Protein AF-A0A818BLH0-F1 (afdb_monomer_lite)

Radius of gyration: 21.36 Å; chains: 1; bounding box: 49×25×60 Å

pLDDT: mean 83.99, std 10.26, range [46.91, 97.38]

Structure (mmCIF, N/CA/C/O backbone):
data_AF-A0A818BLH0-F1
#
_entry.id   AF-A0A818BLH0-F1
#
loop_
_atom_site.group_PDB
_atom_site.id
_atom_site.type_symbol
_atom_site.label_atom_id
_atom_site.label_alt_id
_atom_site.label_comp_id
_atom_site.label_asym_id
_atom_site.label_entity_id
_atom_site.label_seq_id
_atom_site.pdbx_PDB_ins_code
_atom_site.Cartn_x
_at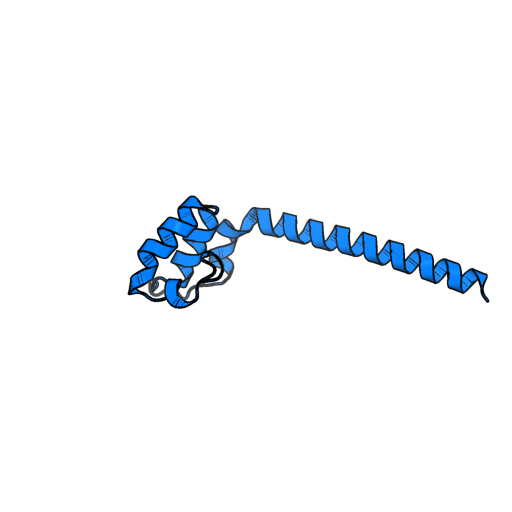om_site.Cartn_y
_atom_site.Cartn_z
_atom_site.occupancy
_atom_site.B_iso_or_equiv
_atom_site.auth_seq_id
_atom_site.auth_comp_id
_atom_site.auth_asym_id
_atom_site.auth_atom_id
_atom_site.pdbx_PDB_model_num
ATOM 1 N N . MET A 1 1 ? -7.523 11.312 8.256 1.00 70.19 1 MET A N 1
ATOM 2 C CA . MET A 1 1 ? -7.330 9.949 7.724 1.00 70.19 1 MET A CA 1
ATOM 3 C C . MET A 1 1 ? -7.399 9.998 6.199 1.00 70.19 1 MET A C 1
ATOM 5 O O . MET A 1 1 ? -8.442 10.369 5.673 1.00 70.19 1 MET A O 1
ATOM 9 N N . LEU A 1 2 ? -6.307 9.662 5.497 1.00 82.94 2 LEU A N 1
ATOM 10 C CA . LEU A 1 2 ? -6.239 9.712 4.023 1.00 82.94 2 LEU A CA 1
ATOM 11 C C . LEU A 1 2 ? -7.306 8.830 3.354 1.00 82.94 2 LEU A C 1
ATOM 13 O O . LEU A 1 2 ? -7.908 9.243 2.373 1.00 82.94 2 LEU A O 1
ATOM 17 N N . ALA A 1 3 ? -7.608 7.668 3.940 1.00 83.06 3 ALA A N 1
ATOM 18 C CA . ALA A 1 3 ? -8.616 6.747 3.414 1.00 83.06 3 ALA A CA 1
ATOM 19 C C . ALA A 1 3 ? -10.051 7.316 3.422 1.00 83.06 3 ALA A C 1
ATOM 21 O O . ALA A 1 3 ? -10.866 6.924 2.598 1.00 83.06 3 ALA A O 1
ATOM 22 N N . CYS A 1 4 ? -10.362 8.262 4.313 1.00 83.75 4 CYS A N 1
ATOM 23 C CA . CYS A 1 4 ? -11.671 8.927 4.357 1.00 83.75 4 CYS A CA 1
ATOM 24 C C . CYS A 1 4 ? -11.648 10.325 3.719 1.00 83.75 4 CYS A C 1
ATOM 26 O O . CYS A 1 4 ? -12.627 11.055 3.845 1.00 83.75 4 CYS A O 1
ATOM 28 N N . ASN A 1 5 ? -10.514 10.741 3.131 1.00 85.44 5 ASN A N 1
ATOM 29 C CA . ASN A 1 5 ? -10.256 12.108 2.656 1.00 85.44 5 ASN A CA 1
ATOM 30 C C . ASN A 1 5 ? -10.679 13.210 3.659 1.00 85.44 5 ASN A C 1
ATOM 32 O O . ASN A 1 5 ? -11.123 14.291 3.286 1.00 85.44 5 ASN A O 1
ATOM 36 N N . SER A 1 6 ? -10.592 12.916 4.959 1.00 84.94 6 SER A N 1
ATOM 37 C CA . SER A 1 6 ? -11.088 13.788 6.025 1.00 84.94 6 SER A CA 1
ATOM 38 C C . SER A 1 6 ? -10.201 13.684 7.253 1.00 84.94 6 SER A C 1
ATOM 40 O O . SER A 1 6 ? -9.855 12.587 7.702 1.00 84.94 6 SER A O 1
ATOM 42 N N . ILE A 1 7 ? -9.819 14.829 7.816 1.00 78.94 7 ILE A N 1
ATOM 43 C CA . ILE A 1 7 ? -8.983 14.912 9.022 1.00 78.94 7 ILE A CA 1
ATOM 44 C C . ILE A 1 7 ? -9.794 14.508 10.263 1.00 78.94 7 ILE A C 1
ATOM 46 O O . ILE A 1 7 ? -9.270 13.815 11.134 1.00 78.94 7 ILE A O 1
ATOM 50 N N . VAL A 1 8 ? -11.091 14.831 10.284 1.00 82.44 8 VAL A N 1
ATOM 51 C CA . VAL A 1 8 ? -12.026 14.529 11.383 1.00 82.44 8 VAL A CA 1
ATOM 52 C C . VAL A 1 8 ? -12.184 13.021 11.603 1.00 82.44 8 VAL A C 1
ATOM 54 O O . VAL A 1 8 ? -12.315 12.573 12.736 1.00 82.44 8 VAL A O 1
ATOM 57 N N . GLY A 1 9 ? -12.047 12.210 10.549 1.00 76.50 9 GLY A N 1
ATOM 58 C CA . GLY A 1 9 ? -12.122 10.747 10.656 1.00 76.50 9 GLY A CA 1
ATOM 59 C C . GLY A 1 9 ? -11.000 10.088 11.475 1.00 76.50 9 GLY A C 1
ATOM 60 O O . GLY A 1 9 ? -11.046 8.889 11.722 1.00 76.50 9 GLY A O 1
ATOM 61 N N . ALA A 1 10 ? -9.973 10.841 11.891 1.00 76.81 10 ALA A N 1
ATOM 62 C CA . ALA A 1 10 ? -8.945 10.355 12.816 1.00 76.81 10 ALA A CA 1
ATOM 63 C C . ALA A 1 10 ? -9.294 10.589 14.301 1.00 76.81 10 ALA A C 1
ATOM 65 O O . ALA A 1 10 ? -8.57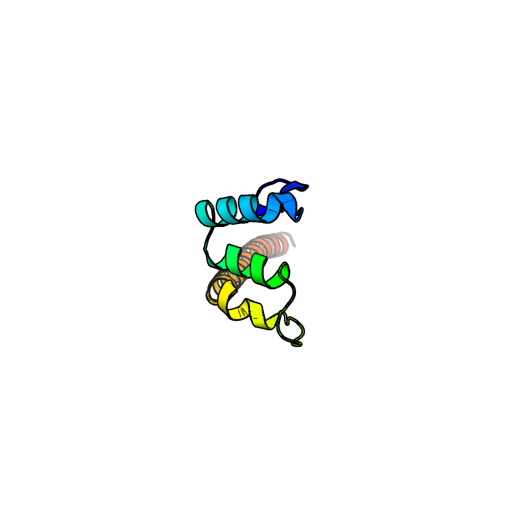7 10.107 15.177 1.00 76.81 10 ALA A O 1
ATOM 66 N N . GLN A 1 11 ? -10.364 11.332 14.598 1.00 82.31 11 GLN A N 1
ATOM 67 C CA . GLN A 1 11 ? -10.812 11.574 15.969 1.00 82.31 11 GLN A CA 1
ATOM 68 C C . GLN A 1 11 ? -11.461 10.314 16.549 1.00 82.31 11 GLN A C 1
ATOM 70 O O . GLN A 1 11 ? -12.160 9.593 15.840 1.00 82.31 11 GLN A O 1
ATOM 75 N N . LYS A 1 12 ? -11.262 10.059 17.851 1.00 79.88 12 LYS A N 1
ATOM 76 C CA . LYS A 1 12 ? -11.772 8.850 18.530 1.00 79.88 12 LYS A CA 1
ATOM 77 C C . LYS A 1 12 ? -13.289 8.680 18.389 1.00 79.88 12 LYS A C 1
ATOM 79 O O . LYS A 1 12 ? -13.753 7.557 18.245 1.00 79.88 12 LYS A O 1
ATOM 84 N N . GLU A 1 13 ? -14.029 9.784 18.378 1.00 84.50 13 GLU A N 1
ATOM 85 C CA . GLU A 1 13 ? -15.493 9.824 18.247 1.00 84.50 13 GLU A CA 1
ATOM 86 C C . GLU A 1 13 ? -15.975 9.320 16.880 1.00 84.50 13 GLU A C 1
ATOM 88 O O . GLU A 1 13 ? -16.949 8.579 16.787 1.00 84.50 13 GLU A O 1
ATOM 93 N N . HIS A 1 14 ? -15.252 9.666 15.814 1.00 84.31 14 HIS A N 1
ATOM 94 C CA . HIS A 1 14 ? -15.600 9.319 14.435 1.00 84.31 14 HIS A CA 1
ATOM 95 C C . HIS A 1 14 ? -14.817 8.117 13.896 1.00 84.31 14 HIS A C 1
ATOM 97 O O . HIS A 1 14 ? -14.976 7.736 12.730 1.00 84.31 14 HIS A O 1
ATOM 103 N N . LEU A 1 15 ? -13.964 7.513 14.726 1.00 85.00 15 LEU A N 1
ATOM 104 C CA . LEU A 1 15 ? -13.059 6.447 14.318 1.00 85.00 15 LEU A CA 1
ATOM 105 C C . LEU A 1 15 ? -13.818 5.188 13.892 1.00 85.00 15 LEU A C 1
ATOM 107 O O . LEU A 1 15 ? -13.496 4.606 12.860 1.00 85.00 15 LEU A O 1
ATOM 111 N N . GLN A 1 16 ? -14.843 4.795 14.650 1.00 86.56 16 GLN A N 1
ATOM 112 C CA . GLN A 1 16 ? -15.634 3.598 14.358 1.00 86.56 16 GLN A CA 1
ATOM 113 C C . GLN A 1 16 ? -16.320 3.707 12.988 1.00 86.56 16 GLN A C 1
ATOM 115 O O . GLN A 1 16 ? -16.154 2.838 12.134 1.00 86.56 16 GLN A O 1
ATOM 120 N N . THR A 1 17 ? -17.002 4.826 12.735 1.00 88.81 17 THR A N 1
ATOM 121 C CA . THR A 1 17 ? -17.646 5.111 11.445 1.00 88.81 17 THR A CA 1
ATOM 122 C C . THR A 1 17 ? -16.626 5.189 10.309 1.00 88.81 17 THR A C 1
ATOM 124 O O . THR A 1 17 ? -16.854 4.660 9.224 1.00 88.81 17 THR A O 1
ATOM 127 N N . SER A 1 18 ? -15.465 5.800 10.555 1.00 87.88 18 SER A N 1
ATOM 128 C CA . SER A 1 18 ? -14.388 5.883 9.562 1.00 87.88 18 SER A CA 1
ATOM 129 C C . SER A 1 18 ? -13.842 4.502 9.195 1.00 87.88 18 SER A C 1
ATOM 131 O O . SER A 1 18 ? -13.604 4.229 8.022 1.00 87.88 18 SER A O 1
ATOM 133 N N . LEU A 1 19 ? -13.699 3.596 10.164 1.00 88.50 19 LEU A N 1
ATOM 134 C CA . LEU A 1 19 ? -13.254 2.221 9.925 1.00 88.50 19 LEU A CA 1
ATOM 135 C C . LEU A 1 19 ? -14.271 1.398 9.128 1.00 88.50 19 LEU A C 1
ATOM 137 O O . LEU A 1 19 ? -13.869 0.589 8.292 1.00 88.50 19 LEU A O 1
ATOM 141 N N . GLU A 1 20 ? -15.569 1.617 9.340 1.00 89.31 20 GLU A N 1
ATOM 142 C CA . GLU A 1 20 ? -16.623 0.986 8.535 1.00 89.31 20 GLU A CA 1
ATOM 143 C C . GLU A 1 20 ? -16.569 1.439 7.073 1.00 89.31 20 GLU A C 1
ATOM 145 O O . GLU A 1 20 ? -16.690 0.613 6.166 1.00 89.31 20 GLU A O 1
ATOM 150 N N . ILE A 1 21 ? -16.321 2.731 6.833 1.00 89.88 21 ILE A N 1
ATOM 151 C CA . ILE A 1 21 ? -16.108 3.271 5.483 1.00 89.88 21 ILE A CA 1
ATOM 152 C C . ILE A 1 21 ? -14.867 2.628 4.851 1.00 89.88 21 ILE A C 1
ATOM 154 O O . ILE A 1 21 ? -14.929 2.151 3.719 1.00 89.88 21 ILE A O 1
ATOM 158 N N . VAL A 1 22 ? -13.757 2.538 5.592 1.00 91.06 22 VAL A N 1
ATOM 159 C CA . VAL A 1 22 ? -12.524 1.901 5.104 1.00 91.06 22 VAL A CA 1
ATOM 160 C C . VAL A 1 22 ? -12.753 0.434 4.743 1.00 91.06 22 VAL A C 1
ATOM 162 O O . VAL A 1 22 ? -12.268 -0.015 3.710 1.00 91.06 22 VAL A O 1
ATOM 165 N N . GLN A 1 23 ? -13.513 -0.306 5.551 1.00 90.75 23 GLN A N 1
ATOM 166 C CA . GLN A 1 23 ? -13.820 -1.712 5.289 1.00 90.75 23 GLN A CA 1
ATOM 167 C C . GLN A 1 23 ? -14.645 -1.916 4.010 1.00 90.75 23 GLN A C 1
ATOM 169 O O . GLN A 1 23 ? -14.517 -2.958 3.373 1.00 90.75 23 GLN A O 1
ATOM 174 N N . ARG A 1 24 ? -15.506 -0.958 3.647 1.00 90.88 24 ARG A N 1
ATOM 175 C CA . ARG A 1 24 ? -16.347 -1.038 2.442 1.00 90.88 24 ARG A CA 1
ATOM 176 C C . ARG A 1 24 ? -15.612 -0.600 1.177 1.00 90.88 24 ARG A C 1
ATOM 178 O O . ARG A 1 24 ? -15.869 -1.156 0.116 1.00 90.88 24 ARG A O 1
ATOM 185 N N . SER A 1 25 ? -14.718 0.379 1.291 1.00 90.31 25 SER A N 1
ATOM 186 C CA . SER A 1 25 ? -14.052 1.000 0.138 1.00 90.31 25 SER A CA 1
ATOM 187 C C . SER A 1 25 ? -12.656 0.443 -0.149 1.00 90.31 25 SER A C 1
ATOM 189 O O . SER A 1 25 ? -12.133 0.645 -1.243 1.00 90.31 25 SER A O 1
ATOM 191 N N . TYR A 1 26 ? -12.032 -0.240 0.814 1.00 92.38 26 TYR A N 1
ATOM 192 C CA . TYR A 1 26 ? -10.657 -0.726 0.711 1.00 92.38 26 TYR A CA 1
ATOM 193 C C . TYR A 1 26 ? -10.503 -2.160 1.223 1.00 92.38 26 TYR A C 1
ATOM 195 O O . TYR A 1 26 ? -11.400 -2.759 1.809 1.00 92.38 26 TYR A O 1
ATOM 203 N N . SER A 1 27 ? -9.310 -2.718 1.015 1.00 89.69 27 SER A N 1
ATOM 204 C CA . SER A 1 27 ? -8.959 -4.058 1.482 1.00 89.69 27 SER A CA 1
ATOM 205 C C . SER A 1 27 ? -9.017 -4.189 3.004 1.00 89.69 27 SER A C 1
ATOM 207 O O . SER A 1 27 ? -8.603 -3.279 3.728 1.00 89.69 27 SER A O 1
ATOM 209 N N . HIS A 1 28 ? -9.370 -5.382 3.476 1.00 88.50 28 HIS A N 1
ATOM 210 C CA . HIS A 1 28 ? -9.374 -5.715 4.899 1.00 88.50 28 HIS A CA 1
ATOM 211 C C . HIS A 1 28 ? -7.995 -5.533 5.570 1.00 88.50 28 HIS A C 1
ATOM 213 O O . HIS A 1 28 ? -7.927 -5.137 6.734 1.00 88.50 28 HIS A O 1
ATOM 219 N N . ASP A 1 29 ? -6.898 -5.735 4.832 1.00 88.75 29 ASP A N 1
ATOM 220 C CA . ASP A 1 29 ? -5.534 -5.516 5.339 1.00 88.75 29 ASP A CA 1
ATOM 221 C C . ASP A 1 29 ? -5.297 -4.061 5.755 1.00 88.75 29 ASP A C 1
ATOM 223 O O . ASP A 1 29 ? -4.676 -3.804 6.781 1.00 88.75 29 ASP A O 1
ATOM 227 N N . LEU A 1 30 ? -5.849 -3.098 5.006 1.00 88.88 30 LEU A N 1
ATOM 228 C CA . LEU A 1 30 ? -5.720 -1.673 5.322 1.00 88.88 30 LEU A CA 1
ATOM 229 C C . LEU A 1 30 ? -6.440 -1.335 6.632 1.00 88.88 30 LEU A C 1
ATOM 231 O O . LEU A 1 30 ? -5.899 -0.613 7.466 1.00 88.88 30 LEU A O 1
ATOM 235 N N . LYS A 1 31 ? -7.638 -1.897 6.839 1.00 89.31 31 LYS A N 1
ATOM 236 C CA . LYS A 1 31 ? -8.383 -1.755 8.097 1.00 89.31 31 LYS A CA 1
ATOM 237 C C . LYS A 1 31 ? -7.574 -2.301 9.273 1.00 89.31 31 LYS A C 1
ATOM 239 O O . LYS A 1 31 ? -7.443 -1.628 10.292 1.00 89.31 31 LYS A O 1
ATOM 244 N N . ASN A 1 32 ? -7.017 -3.502 9.121 1.00 89.12 32 ASN A N 1
ATOM 245 C CA . ASN A 1 32 ? -6.223 -4.159 10.158 1.00 89.12 32 ASN A CA 1
ATOM 246 C C . ASN A 1 32 ? -4.935 -3.391 10.467 1.00 89.12 32 ASN A C 1
ATOM 248 O O . ASN A 1 32 ? -4.562 -3.286 11.631 1.00 89.12 32 ASN A O 1
ATOM 252 N N . LEU A 1 33 ? -4.306 -2.791 9.456 1.00 88.75 33 LEU A N 1
ATOM 253 C CA . LEU A 1 33 ? -3.132 -1.942 9.620 1.00 88.75 33 LEU A CA 1
ATOM 254 C C . LEU A 1 33 ? -3.470 -0.679 10.429 1.00 88.75 33 LEU A C 1
ATOM 256 O O . LEU A 1 33 ? -2.790 -0.363 11.403 1.00 88.75 33 LEU A O 1
ATOM 260 N N . ILE A 1 34 ? -4.559 0.011 10.071 1.00 88.69 34 ILE A N 1
ATOM 261 C CA . ILE A 1 34 ? -5.040 1.201 10.791 1.00 88.69 34 ILE A CA 1
ATOM 262 C C . ILE A 1 34 ? -5.381 0.842 12.241 1.00 88.69 34 ILE A C 1
ATOM 264 O O . ILE A 1 34 ? -4.922 1.515 13.160 1.00 88.69 34 ILE A O 1
ATOM 268 N N . LEU A 1 35 ? -6.133 -0.240 12.463 1.00 87.31 35 LEU A N 1
ATOM 269 C CA . LEU A 1 35 ? -6.465 -0.733 13.803 1.00 87.31 35 LEU A CA 1
ATOM 270 C C . LEU A 1 35 ? -5.209 -1.075 14.607 1.00 87.31 35 LEU A C 1
ATOM 272 O O . LEU A 1 35 ? -5.102 -0.689 15.770 1.00 87.31 35 LEU A O 1
ATOM 276 N N . HIS A 1 36 ? -4.247 -1.761 13.986 1.00 85.69 36 HIS A N 1
ATOM 277 C CA . HIS A 1 36 ? -3.007 -2.149 14.638 1.00 85.69 36 HIS A CA 1
ATOM 278 C C . HIS A 1 36 ? -2.236 -0.931 15.144 1.00 85.69 36 HIS A C 1
ATOM 280 O O . HIS A 1 36 ? -1.728 -0.987 16.256 1.00 85.69 36 HIS A O 1
ATOM 286 N N . PHE A 1 37 ? -2.176 0.175 14.401 1.00 83.56 37 PHE A N 1
ATOM 287 C CA . PHE A 1 37 ? -1.463 1.376 14.848 1.00 83.56 37 PHE A CA 1
ATOM 288 C C . PHE A 1 37 ? -2.277 2.277 15.787 1.00 83.56 37 PHE A C 1
ATOM 290 O O . PHE A 1 37 ? -1.690 2.892 16.675 1.00 83.56 37 PHE A O 1
ATOM 297 N N . LEU A 1 38 ? -3.604 2.354 15.628 1.00 81.06 38 LEU A N 1
ATOM 298 C CA . LEU A 1 38 ? -4.450 3.242 16.436 1.00 81.06 38 LEU A CA 1
ATOM 299 C C . LEU A 1 38 ? -4.837 2.659 17.797 1.00 81.06 38 LEU A C 1
ATOM 301 O O . LEU A 1 38 ? -4.989 3.421 18.753 1.00 81.06 38 LEU A O 1
ATO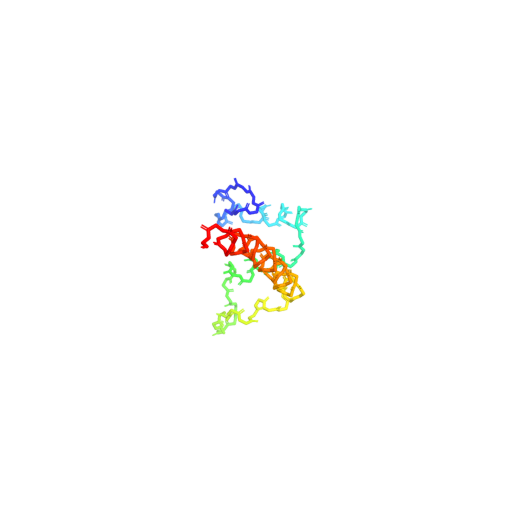M 305 N N . LEU A 1 39 ? -5.036 1.341 17.905 1.00 76.69 39 LEU A N 1
ATOM 306 C CA . LEU A 1 39 ? -5.422 0.753 19.184 1.00 76.69 39 LEU A CA 1
ATOM 307 C C . LEU A 1 39 ? -4.204 0.636 20.107 1.00 76.69 39 LEU A C 1
ATOM 309 O O . LEU A 1 39 ? -3.160 0.121 19.682 1.00 76.69 39 LEU A O 1
ATOM 313 N N . PRO A 1 40 ? -4.335 1.032 21.388 1.00 68.25 40 PRO A N 1
ATOM 314 C CA . PRO A 1 40 ? -3.348 0.702 22.405 1.00 68.25 40 PRO A CA 1
ATOM 315 C C . PRO A 1 40 ? -3.097 -0.806 22.379 1.00 68.25 40 PRO A C 1
ATOM 317 O O . PRO A 1 40 ? -4.045 -1.595 22.376 1.00 68.25 40 PRO A O 1
ATOM 320 N N . SER A 1 41 ? -1.833 -1.228 22.313 1.00 63.31 41 SER A N 1
ATOM 321 C CA . SER A 1 41 ? -1.526 -2.649 22.465 1.00 63.31 41 SER A CA 1
ATOM 322 C C . SER A 1 41 ? -1.969 -3.072 23.865 1.00 63.31 41 SER A C 1
ATOM 324 O O . SER A 1 41 ? -1.414 -2.609 24.854 1.00 63.31 41 SER A O 1
ATOM 326 N N . ASN A 1 42 ? -2.965 -3.957 23.948 1.00 59.47 42 ASN A N 1
ATOM 327 C CA . ASN A 1 42 ? -3.407 -4.545 25.220 1.00 59.47 42 ASN A CA 1
ATOM 328 C C . ASN A 1 42 ? -2.319 -5.460 25.830 1.00 59.47 42 ASN A C 1
ATOM 330 O O . ASN A 1 42 ? -2.383 -5.875 26.981 1.00 59.47 42 ASN A O 1
ATOM 334 N N . THR A 1 43 ? -1.295 -5.771 25.036 1.00 60.16 43 THR A N 1
ATOM 335 C CA . THR A 1 43 ? -0.074 -6.471 25.424 1.00 60.16 43 THR A CA 1
ATOM 336 C C . THR A 1 43 ? 1.062 -5.467 25.602 1.00 60.16 43 THR A C 1
ATOM 338 O O . THR A 1 43 ? 1.260 -4.635 24.722 1.00 60.16 43 THR A O 1
ATOM 341 N N . LEU A 1 44 ? 1.888 -5.620 26.642 1.00 59.31 44 LEU A N 1
ATOM 342 C CA . LEU A 1 44 ? 3.120 -4.846 26.916 1.00 59.31 44 LEU A CA 1
ATOM 343 C C . LEU A 1 44 ? 4.180 -4.860 25.784 1.00 59.31 44 LEU A C 1
ATOM 345 O O . LEU A 1 44 ? 5.281 -4.343 25.955 1.00 59.31 44 LEU A O 1
ATOM 349 N N . LYS A 1 45 ? 3.882 -5.463 24.628 1.00 66.88 45 LYS A N 1
ATOM 350 C CA . LYS A 1 45 ? 4.738 -5.443 23.445 1.00 66.88 45 LYS A CA 1
ATOM 351 C C . LYS A 1 45 ? 4.652 -4.089 22.748 1.00 66.88 45 LYS A C 1
ATOM 353 O O . LYS A 1 45 ? 3.578 -3.646 22.331 1.00 66.88 45 LYS A O 1
ATOM 358 N N . THR A 1 46 ? 5.816 -3.474 22.578 1.00 76.19 46 THR A N 1
ATOM 359 C CA . THR A 1 46 ? 6.024 -2.364 21.653 1.00 76.19 46 THR A CA 1
ATOM 360 C C . THR A 1 46 ? 5.654 -2.817 20.240 1.00 76.19 46 THR A C 1
ATOM 362 O O . THR A 1 46 ? 6.021 -3.913 19.819 1.00 76.19 46 THR A O 1
ATOM 365 N N . LYS A 1 47 ? 4.880 -1.999 19.518 1.00 81.06 47 LYS A N 1
ATOM 366 C CA . LYS A 1 47 ? 4.549 -2.277 18.114 1.00 81.06 47 LYS A CA 1
ATOM 367 C C . LYS A 1 47 ? 5.819 -2.127 17.281 1.00 81.06 47 LYS A C 1
ATOM 369 O O . LYS A 1 47 ? 6.511 -1.117 17.411 1.00 81.06 47 LYS A O 1
ATOM 374 N N . SER A 1 48 ? 6.121 -3.113 16.448 1.00 82.81 48 SER A N 1
ATOM 375 C CA . SER A 1 48 ? 7.255 -3.082 15.527 1.00 82.81 48 SER A CA 1
ATOM 376 C C . SER A 1 48 ? 6.771 -2.866 14.099 1.00 82.81 48 SER A C 1
ATOM 378 O O . SER A 1 48 ? 5.687 -3.304 13.724 1.00 82.81 48 SER A O 1
ATOM 380 N N . ILE A 1 49 ? 7.605 -2.252 13.258 1.00 82.19 49 ILE A N 1
ATOM 381 C CA . ILE A 1 49 ? 7.333 -2.171 11.817 1.00 82.19 49 ILE A CA 1
ATOM 382 C C . ILE A 1 49 ? 7.222 -3.568 11.185 1.00 82.19 49 ILE A C 1
ATOM 384 O O . ILE A 1 49 ? 6.492 -3.763 10.223 1.00 82.19 49 ILE A O 1
ATOM 388 N N . ASN A 1 50 ? 7.873 -4.580 11.759 1.00 85.44 50 ASN A N 1
ATOM 389 C CA . ASN A 1 50 ? 7.781 -5.944 11.240 1.00 85.44 50 ASN A CA 1
ATOM 390 C C . ASN A 1 50 ? 6.372 -6.540 11.406 1.00 85.44 50 ASN A C 1
ATOM 392 O O . ASN A 1 50 ? 5.992 -7.422 10.637 1.00 85.44 50 ASN A O 1
ATOM 396 N N . ASP A 1 51 ? 5.560 -6.022 12.334 1.00 84.44 51 ASP A N 1
ATOM 397 C CA . ASP A 1 51 ? 4.200 -6.515 12.579 1.00 84.44 51 ASP A CA 1
ATOM 398 C C . ASP A 1 51 ? 3.256 -6.216 11.404 1.00 84.44 51 ASP A C 1
ATOM 400 O O . ASP A 1 51 ? 2.236 -6.889 11.238 1.00 84.44 51 ASP A O 1
ATOM 404 N N . CYS A 1 52 ? 3.592 -5.243 10.544 1.00 85.19 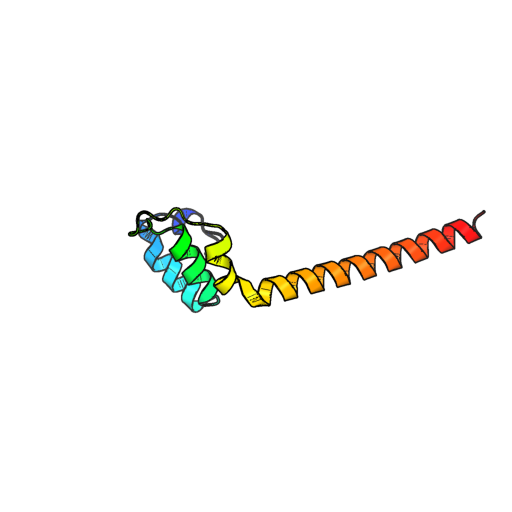52 CYS A N 1
ATOM 405 C CA . CYS A 1 52 ? 2.819 -4.975 9.336 1.00 85.19 52 CYS A CA 1
ATOM 406 C C . CYS A 1 52 ? 3.235 -5.805 8.117 1.00 85.19 52 CYS A C 1
ATOM 408 O O . CYS A 1 52 ? 2.496 -5.810 7.130 1.00 85.19 52 CYS A O 1
ATOM 410 N N . MET A 1 53 ? 4.355 -6.542 8.169 1.00 83.75 53 MET A N 1
ATOM 411 C CA . MET A 1 53 ? 4.809 -7.372 7.043 1.00 83.75 53 MET A CA 1
ATOM 412 C C . MET A 1 53 ? 3.744 -8.345 6.517 1.00 83.75 53 MET A C 1
ATOM 414 O O . MET A 1 53 ? 3.625 -8.434 5.300 1.00 83.75 53 MET A O 1
ATOM 418 N N . PRO A 1 54 ? 2.920 -9.024 7.339 1.00 83.44 54 PRO A N 1
ATOM 419 C CA . PRO A 1 54 ? 1.876 -9.912 6.822 1.00 83.44 54 PRO A CA 1
ATOM 420 C C . PRO A 1 54 ? 0.769 -9.175 6.053 1.00 83.44 54 PRO A C 1
ATOM 422 O O . PRO A 1 54 ? 0.208 -9.722 5.111 1.00 83.44 54 PRO A O 1
ATOM 425 N N . MET A 1 55 ? 0.465 -7.931 6.439 1.00 83.12 55 MET A N 1
ATOM 426 C CA . MET A 1 55 ? -0.591 -7.114 5.822 1.00 83.12 55 MET A CA 1
ATOM 427 C C . MET A 1 55 ? -0.114 -6.410 4.545 1.00 83.12 55 MET A C 1
ATOM 429 O O . MET A 1 55 ? -0.915 -6.095 3.666 1.00 83.12 55 MET A O 1
ATOM 433 N N . ILE A 1 56 ? 1.191 -6.150 4.439 1.00 85.06 56 ILE A N 1
ATOM 434 C CA . ILE A 1 56 ? 1.804 -5.503 3.273 1.00 85.06 56 ILE A CA 1
ATOM 435 C C . ILE A 1 56 ? 2.311 -6.555 2.275 1.00 85.06 56 ILE A C 1
ATOM 437 O O . ILE A 1 56 ? 2.090 -6.399 1.078 1.00 85.06 56 ILE A O 1
ATOM 441 N N . GLY A 1 57 ? 2.921 -7.638 2.761 1.00 83.81 57 GLY A N 1
ATOM 442 C CA . GLY A 1 57 ? 3.288 -8.873 2.058 1.00 83.81 57 GLY A CA 1
ATOM 443 C C . GLY A 1 57 ? 3.522 -8.739 0.553 1.00 83.81 57 GLY A C 1
ATOM 444 O O . GLY A 1 57 ? 4.464 -8.088 0.105 1.00 83.81 57 GLY A O 1
ATOM 445 N N . ALA A 1 58 ? 2.631 -9.341 -0.238 1.00 82.94 58 ALA A N 1
ATOM 446 C CA . ALA A 1 58 ? 2.706 -9.367 -1.702 1.00 82.94 58 ALA A CA 1
ATOM 447 C C . ALA A 1 58 ? 2.719 -7.973 -2.361 1.00 82.94 58 ALA A C 1
ATOM 449 O O . ALA A 1 58 ? 3.277 -7.802 -3.444 1.00 82.94 58 ALA A O 1
ATOM 450 N N . ARG A 1 59 ? 2.144 -6.954 -1.709 1.00 88.38 59 ARG A N 1
ATOM 451 C CA . ARG A 1 59 ? 2.116 -5.577 -2.230 1.00 88.38 59 ARG A CA 1
ATOM 452 C C . ARG A 1 59 ? 3.503 -4.942 -2.224 1.00 88.38 59 ARG A C 1
ATOM 454 O O . ARG A 1 59 ? 3.762 -4.064 -3.040 1.00 88.38 59 ARG A O 1
ATOM 461 N N . PHE A 1 60 ? 4.392 -5.394 -1.337 1.00 88.12 60 PHE A N 1
ATOM 462 C CA . PHE A 1 60 ? 5.781 -4.944 -1.312 1.00 88.12 60 PHE A CA 1
ATOM 463 C C . PHE A 1 60 ? 6.522 -5.356 -2.587 1.00 88.12 60 PHE A C 1
ATOM 465 O O . PHE A 1 60 ? 7.171 -4.523 -3.211 1.00 88.12 60 PHE A O 1
ATOM 472 N N . TYR A 1 61 ? 6.347 -6.606 -3.025 1.00 89.69 61 TYR A N 1
ATOM 473 C CA . TYR A 1 61 ? 6.951 -7.104 -4.262 1.00 89.69 61 TYR A CA 1
ATOM 474 C C . TYR A 1 61 ? 6.395 -6.400 -5.498 1.00 89.69 61 TYR A C 1
ATOM 476 O O . TYR A 1 61 ? 7.170 -5.934 -6.321 1.00 89.69 61 TYR A O 1
ATOM 484 N N . ALA A 1 62 ? 5.077 -6.190 -5.566 1.00 91.62 62 ALA A N 1
ATOM 485 C CA . ALA A 1 62 ? 4.487 -5.395 -6.642 1.00 91.62 62 ALA A CA 1
ATOM 486 C C . ALA A 1 62 ? 5.069 -3.969 -6.693 1.00 91.62 62 ALA A C 1
ATOM 488 O O . ALA A 1 62 ? 5.246 -3.403 -7.770 1.00 91.62 62 ALA A O 1
ATOM 489 N N . HIS A 1 63 ? 5.372 -3.366 -5.540 1.00 91.38 63 HIS A N 1
ATOM 490 C CA . HIS A 1 63 ? 6.013 -2.055 -5.507 1.00 91.38 63 HIS A CA 1
ATOM 491 C C . HIS A 1 63 ? 7.465 -2.106 -5.999 1.00 91.38 63 HIS A C 1
ATOM 493 O O . HIS A 1 63 ? 7.848 -1.254 -6.794 1.00 91.38 63 HIS A O 1
ATOM 499 N N . ILE A 1 64 ? 8.242 -3.112 -5.585 1.00 94.75 64 ILE A N 1
ATOM 500 C CA . ILE A 1 64 ? 9.609 -3.337 -6.081 1.00 94.75 64 ILE A CA 1
ATOM 501 C C . ILE A 1 64 ? 9.614 -3.511 -7.601 1.00 94.75 64 ILE A C 1
ATOM 503 O O . ILE A 1 64 ? 10.390 -2.845 -8.279 1.00 94.75 64 ILE A O 1
ATOM 507 N N . ASP A 1 65 ? 8.715 -4.331 -8.142 1.00 95.75 65 ASP A N 1
ATOM 508 C CA . ASP A 1 65 ? 8.629 -4.564 -9.585 1.00 95.75 65 ASP A CA 1
ATOM 509 C C . ASP A 1 65 ? 8.337 -3.265 -10.343 1.00 95.75 65 ASP A C 1
ATOM 511 O O . ASP A 1 65 ? 8.993 -2.957 -11.334 1.00 95.75 65 ASP A O 1
ATOM 515 N N . ASN A 1 66 ? 7.413 -2.439 -9.839 1.00 95.12 66 ASN A N 1
ATOM 516 C CA . ASN A 1 66 ? 7.136 -1.128 -10.430 1.00 95.12 66 ASN A CA 1
ATOM 517 C C . ASN A 1 66 ? 8.353 -0.191 -10.388 1.00 95.12 66 ASN A C 1
ATOM 519 O O . ASN A 1 66 ? 8.556 0.595 -11.315 1.00 95.12 66 ASN A O 1
ATOM 523 N N . LEU A 1 67 ? 9.150 -0.243 -9.317 1.00 95.19 67 LEU A N 1
ATOM 524 C CA . LEU A 1 67 ? 10.375 0.548 -9.205 1.00 95.19 67 LEU A CA 1
ATOM 525 C C . LEU A 1 67 ? 11.441 0.074 -10.196 1.00 95.19 67 LEU A C 1
ATOM 527 O O . LEU A 1 67 ? 12.067 0.921 -10.826 1.00 95.19 67 LEU A O 1
ATOM 531 N N . HIS A 1 68 ? 11.605 -1.239 -10.375 1.00 96.25 68 HIS A N 1
ATOM 532 C CA . HIS A 1 68 ? 12.516 -1.797 -11.376 1.00 96.25 68 HIS A CA 1
ATOM 533 C C . HIS A 1 68 ? 12.100 -1.403 -12.792 1.00 96.25 68 HIS A C 1
ATOM 535 O O . HIS A 1 68 ? 12.898 -0.808 -13.505 1.00 96.25 68 HIS A O 1
ATOM 541 N N . VAL A 1 69 ? 10.828 -1.597 -13.154 1.00 97.38 69 VAL A N 1
ATOM 542 C CA . VAL A 1 69 ? 10.305 -1.191 -14.471 1.00 97.38 69 VAL A CA 1
ATOM 543 C C . VAL A 1 69 ? 10.521 0.303 -14.712 1.00 97.38 69 VAL A C 1
ATOM 545 O O . VAL A 1 69 ? 10.896 0.726 -15.803 1.00 97.38 69 VAL A O 1
ATOM 548 N N . ARG A 1 70 ? 10.307 1.134 -13.687 1.00 96.25 70 ARG A N 1
ATOM 549 C CA . ARG A 1 70 ? 10.579 2.570 -13.785 1.00 96.25 70 ARG A CA 1
ATOM 550 C C . ARG A 1 70 ? 12.070 2.864 -13.972 1.00 96.25 70 ARG A C 1
ATOM 552 O O . ARG A 1 70 ? 12.392 3.804 -14.694 1.00 96.25 70 ARG A O 1
ATOM 559 N N . GLY A 1 71 ? 12.947 2.095 -13.332 1.00 96.62 71 GLY A N 1
ATOM 560 C CA . GLY A 1 71 ? 14.393 2.139 -13.544 1.00 96.62 71 GLY A CA 1
ATOM 561 C C . GLY A 1 71 ? 14.751 1.865 -15.001 1.00 96.62 71 GLY A C 1
ATOM 562 O O . GLY A 1 71 ? 15.355 2.723 -15.637 1.00 96.62 71 GLY A O 1
ATOM 563 N N . ASP A 1 72 ? 14.262 0.758 -15.559 1.00 96.69 72 ASP A N 1
ATOM 564 C CA . ASP A 1 72 ? 14.518 0.359 -16.949 1.00 96.69 72 ASP A CA 1
ATOM 565 C C . ASP A 1 72 ? 14.076 1.435 -17.952 1.00 96.69 72 ASP A C 1
ATOM 567 O O . ASP A 1 72 ? 14.773 1.735 -18.922 1.00 96.69 72 ASP A O 1
ATOM 571 N N . ILE A 1 73 ? 12.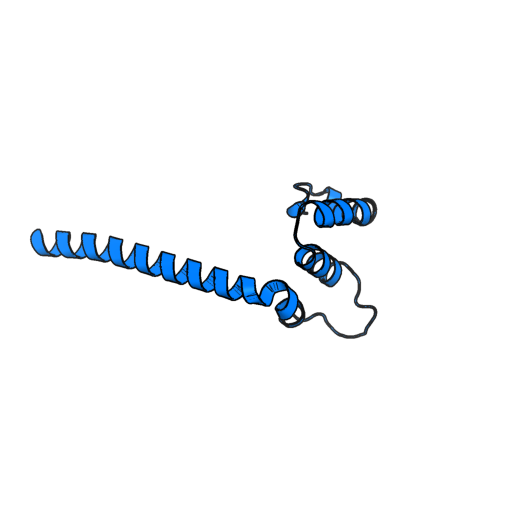923 2.067 -17.703 1.00 96.88 73 ILE A N 1
ATOM 572 C CA . ILE A 1 73 ? 12.437 3.183 -18.525 1.00 96.88 73 ILE A CA 1
ATOM 573 C C . ILE A 1 73 ? 13.432 4.347 -18.486 1.00 96.88 73 ILE A C 1
ATOM 575 O O . ILE A 1 73 ? 13.780 4.890 -19.533 1.00 96.88 73 ILE A O 1
ATOM 579 N N . LEU A 1 74 ? 13.893 4.737 -17.295 1.00 95.69 74 LEU A N 1
ATOM 580 C CA . LEU A 1 74 ? 14.834 5.847 -17.139 1.00 95.69 74 LEU A CA 1
ATOM 581 C C . LEU A 1 74 ? 16.192 5.537 -17.771 1.00 95.69 74 LEU A C 1
ATOM 583 O O . LEU A 1 74 ? 16.757 6.406 -18.432 1.00 95.69 74 LEU A O 1
ATOM 587 N N . GLU A 1 75 ? 16.695 4.314 -17.612 1.00 95.25 75 GLU A N 1
ATOM 588 C CA . GLU A 1 75 ? 17.937 3.865 -18.245 1.00 95.25 75 GLU A CA 1
ATOM 589 C C . GLU A 1 75 ? 17.829 3.892 -19.771 1.00 95.25 75 GLU A C 1
ATOM 591 O O . GLU A 1 75 ? 18.736 4.378 -20.447 1.00 95.25 75 GLU A O 1
ATOM 596 N N . ASN A 1 76 ? 16.696 3.460 -20.324 1.00 94.00 76 ASN A N 1
ATOM 597 C CA . ASN A 1 76 ? 16.447 3.509 -21.760 1.00 94.00 76 ASN A CA 1
ATOM 598 C C . ASN A 1 76 ? 16.377 4.951 -22.293 1.00 94.00 76 ASN A C 1
ATOM 600 O O . ASN A 1 76 ? 16.953 5.252 -23.339 1.00 94.00 76 ASN A O 1
ATOM 604 N N . GLU A 1 77 ? 15.701 5.860 -21.585 1.00 93.81 77 GLU A N 1
ATOM 605 C CA . GLU A 1 77 ? 15.672 7.276 -21.974 1.00 93.81 77 GLU A CA 1
ATOM 606 C C . GLU A 1 77 ? 17.057 7.928 -21.869 1.00 93.81 77 GLU A C 1
ATOM 608 O O . GLU A 1 77 ? 17.455 8.680 -22.761 1.00 93.81 77 GLU A O 1
ATOM 613 N N . LEU A 1 78 ? 17.829 7.596 -20.832 1.00 91.94 78 LEU A N 1
ATOM 614 C CA . LEU A 1 78 ? 19.197 8.082 -20.681 1.00 91.94 78 LEU A CA 1
ATOM 615 C C . LEU A 1 78 ? 20.098 7.572 -21.810 1.00 91.94 78 LEU A C 1
ATOM 617 O O . LEU A 1 78 ? 20.841 8.357 -22.400 1.00 91.94 78 LEU A O 1
ATOM 621 N N . ALA A 1 79 ? 19.991 6.288 -22.160 1.00 91.81 79 ALA A N 1
ATOM 622 C CA . ALA A 1 79 ? 20.763 5.687 -23.239 1.00 91.81 79 ALA A CA 1
ATOM 623 C C . ALA A 1 79 ? 20.532 6.428 -24.563 1.00 91.81 79 ALA A C 1
ATOM 625 O O . ALA A 1 79 ? 21.498 6.789 -25.233 1.00 91.81 79 ALA A O 1
ATOM 626 N N . LYS A 1 80 ? 19.275 6.744 -24.913 1.00 90.12 80 LYS A N 1
ATOM 627 C CA . LYS A 1 80 ? 18.953 7.533 -26.118 1.00 90.12 80 LYS A CA 1
ATOM 628 C C . LYS A 1 80 ? 19.686 8.875 -26.141 1.00 90.12 80 LYS A C 1
ATOM 630 O O . LYS A 1 80 ? 20.260 9.232 -27.167 1.00 90.12 80 LYS A O 1
ATOM 635 N N . VAL A 1 81 ? 19.695 9.603 -25.023 1.00 86.50 81 VAL A N 1
ATOM 636 C CA . VAL A 1 81 ? 20.385 10.900 -24.912 1.00 86.50 81 VAL A CA 1
ATOM 637 C C . VAL A 1 81 ? 21.899 10.735 -25.056 1.00 86.50 81 VAL A C 1
ATOM 639 O O . VAL A 1 81 ? 22.531 11.505 -25.780 1.00 86.50 81 VAL A O 1
ATOM 642 N N . SER A 1 82 ? 22.485 9.714 -24.426 1.00 78.94 82 SER A N 1
ATOM 643 C CA . SER A 1 82 ? 23.915 9.412 -24.550 1.00 78.94 82 SER A CA 1
ATOM 644 C C . SER A 1 82 ? 24.318 9.066 -25.983 1.00 78.94 82 SER A C 1
ATOM 646 O O . SER A 1 82 ? 25.334 9.567 -26.460 1.00 78.94 82 SER A O 1
ATOM 648 N N . TYR A 1 83 ? 23.513 8.274 -26.700 1.00 78.94 83 TYR A N 1
ATOM 649 C CA . TYR A 1 83 ? 23.774 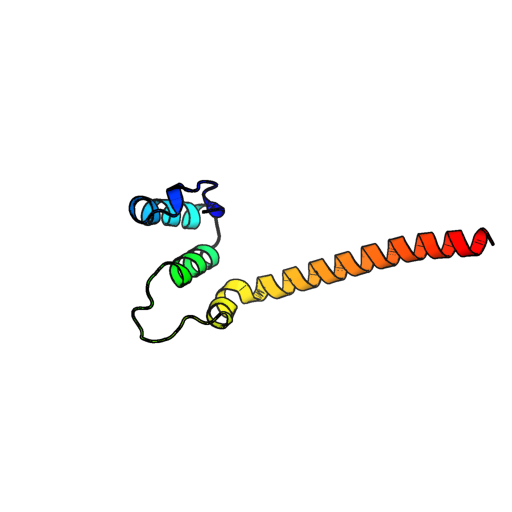7.983 -28.110 1.00 78.94 83 TYR A CA 1
ATOM 650 C C . TYR A 1 83 ? 23.747 9.256 -28.956 1.00 78.94 83 TYR A C 1
ATOM 652 O O . TYR A 1 83 ? 24.664 9.472 -29.741 1.00 78.94 83 TYR A O 1
ATOM 660 N N . VAL A 1 84 ? 22.759 10.137 -28.765 1.00 74.81 84 VAL A N 1
ATOM 661 C CA . VAL A 1 84 ? 22.698 11.420 -29.485 1.00 74.81 84 VAL A CA 1
ATOM 662 C C . VAL A 1 84 ? 23.946 12.267 -29.213 1.00 74.81 84 VAL A C 1
ATOM 664 O O . VAL A 1 84 ? 24.545 12.772 -30.156 1.00 74.81 84 VAL A O 1
ATOM 667 N N . LEU A 1 85 ? 24.405 12.368 -27.963 1.00 70.75 85 LEU A N 1
ATOM 668 C CA . LEU A 1 85 ? 25.642 13.086 -27.624 1.00 70.75 85 LEU A CA 1
ATOM 669 C C . LEU A 1 85 ? 26.886 12.511 -28.321 1.00 70.75 85 LEU A C 1
ATOM 671 O O . LEU A 1 85 ? 27.721 13.285 -28.780 1.00 70.75 85 LEU A O 1
ATOM 675 N N . CYS A 1 86 ? 26.994 11.185 -28.451 1.00 68.44 86 CYS A N 1
ATOM 676 C CA . CYS A 1 86 ? 28.093 10.539 -29.177 1.00 68.44 86 CYS A CA 1
ATOM 677 C C . CYS A 1 86 ? 28.076 10.782 -30.694 1.00 68.44 86 CYS A C 1
ATOM 679 O O . CYS A 1 86 ? 29.125 10.669 -31.313 1.00 68.44 86 CYS A O 1
ATOM 681 N N . PHE A 1 87 ? 26.926 11.093 -31.301 1.00 60.38 87 PHE A N 1
ATOM 682 C CA . PHE A 1 87 ? 26.839 11.436 -32.730 1.00 60.38 87 PHE A CA 1
ATOM 683 C C . PHE A 1 87 ? 27.019 12.938 -33.011 1.00 60.38 87 PHE A C 1
ATOM 685 O O . PHE A 1 87 ? 27.173 13.324 -34.168 1.00 60.38 87 PHE A O 1
ATOM 692 N N . TYR A 1 88 ? 26.982 13.782 -31.976 1.00 56.22 88 TYR A N 1
ATOM 693 C CA . TYR A 1 88 ? 27.163 15.237 -32.070 1.00 56.22 88 TYR A CA 1
ATOM 694 C C . TYR A 1 88 ? 28.547 15.721 -31.574 1.00 56.22 88 TYR A C 1
ATOM 696 O O . TYR A 1 88 ? 28.752 16.928 -31.436 1.00 56.22 88 TYR A O 1
ATOM 704 N N . ASN A 1 89 ? 29.492 14.807 -31.323 1.00 46.91 89 ASN A N 1
ATOM 705 C CA . ASN A 1 89 ? 30.932 15.065 -31.149 1.00 46.91 89 ASN A CA 1
ATOM 706 C C . ASN A 1 89 ? 31.717 14.317 -32.230 1.00 46.91 89 ASN A C 1
ATOM 708 O O . ASN A 1 89 ? 32.781 14.832 -32.632 1.00 46.91 89 ASN A O 1
#

Secondary structure (DSSP, 8-state):
-GGGT-SGGGSHHHHHHHHHHHHHHS-HHHHHHHHHHHS--SSSPPP-GGGGHHHHHHHHHHHHHHHHHHHHHHHHHHHHHHHHHHH--

Foldseek 3Di:
DVLVVDPCCLDPVNVVVSLVSCVVPHDPLVSVVCCLVNDDPPDPDDDDPVVSCVSCPPVVVVVVVVVVVVVVVVVVVVVVVVVVVVVVD

Sequence (89 aa):
MLACNSIVGAQKEHLQTSLEIVQRSYSHDLKNLILHFLLPSNTLKTKSINDCMPMIGARFYAHIDNLHVRGDILENELAKVSYVLCFYN